Protein AF-A0A1C5RPM4-F1 (afdb_monomer_lite)

Structure (mmCIF, N/CA/C/O backbone):
data_AF-A0A1C5RPM4-F1
#
_entry.id   AF-A0A1C5RPM4-F1
#
loop_
_atom_site.group_PDB
_atom_site.id
_atom_site.type_symbol
_atom_site.label_atom_id
_atom_site.label_alt_id
_atom_site.label_comp_id
_atom_site.label_asym_id
_atom_site.label_entity_id
_atom_site.label_seq_id
_atom_site.pdbx_PDB_ins_code
_atom_site.Cartn_x
_atom_site.Cartn_y
_atom_site.Cartn_z
_atom_site.occupancy
_atom_site.B_iso_or_equiv
_atom_site.auth_seq_id
_atom_site.auth_comp_id
_atom_site.auth_asym_id
_atom_site.auth_atom_id
_atom_site.pdbx_PDB_model_num
ATOM 1 N N . MET A 1 1 ? 15.655 16.752 -12.335 1.00 48.28 1 MET A N 1
ATOM 2 C CA . MET A 1 1 ? 15.895 15.477 -11.639 1.00 48.28 1 MET A CA 1
ATOM 3 C C . MET A 1 1 ? 15.162 14.409 -12.408 1.00 48.28 1 MET A C 1
ATOM 5 O O . MET A 1 1 ? 14.004 14.620 -12.746 1.00 48.28 1 MET A O 1
ATOM 9 N N . GLU A 1 2 ? 15.854 13.337 -12.755 1.00 61.06 2 GLU A N 1
ATOM 10 C CA . GLU A 1 2 ? 15.216 12.152 -13.315 1.00 61.06 2 GLU A CA 1
ATOM 11 C C . GLU A 1 2 ? 14.378 11.491 -12.213 1.00 61.06 2 GLU A C 1
ATOM 13 O O . GLU A 1 2 ? 14.802 11.461 -11.056 1.00 61.06 2 GLU A O 1
ATOM 18 N N . LYS A 1 3 ? 13.152 11.061 -12.526 1.00 70.19 3 LYS A N 1
ATOM 19 C CA . LYS A 1 3 ? 12.298 10.403 -11.529 1.00 70.19 3 LYS A CA 1
ATOM 20 C C . LYS A 1 3 ? 12.929 9.066 -11.146 1.00 70.19 3 LYS A C 1
ATOM 22 O O . LYS A 1 3 ? 13.326 8.317 -12.031 1.00 70.19 3 LYS A O 1
ATOM 27 N N . LYS A 1 4 ? 12.976 8.757 -9.846 1.00 83.69 4 LYS A N 1
ATOM 28 C CA . LYS A 1 4 ? 13.505 7.482 -9.322 1.00 83.69 4 LYS A CA 1
ATOM 29 C C . LYS A 1 4 ? 12.659 6.279 -9.760 1.00 83.69 4 LYS A C 1
ATOM 31 O O . LYS A 1 4 ? 13.187 5.181 -9.902 1.00 83.69 4 LYS A O 1
ATOM 36 N N . TYR A 1 5 ? 11.363 6.494 -10.004 1.00 90.81 5 TYR A N 1
ATOM 37 C CA . TYR A 1 5 ? 10.420 5.442 -10.375 1.00 90.81 5 TYR A CA 1
ATOM 38 C C . TYR A 1 5 ? 9.599 5.780 -11.621 1.00 90.81 5 TYR A C 1
ATOM 40 O O . TYR A 1 5 ? 9.310 6.944 -11.914 1.00 90.81 5 TYR A O 1
ATOM 48 N N . ALA A 1 6 ? 9.173 4.731 -12.318 1.00 91.81 6 ALA A N 1
ATOM 49 C CA . ALA A 1 6 ? 8.283 4.769 -13.469 1.00 91.81 6 ALA A CA 1
ATOM 50 C C . ALA A 1 6 ? 7.189 3.700 -13.335 1.00 91.81 6 ALA A C 1
ATOM 52 O O . ALA A 1 6 ? 7.388 2.672 -12.691 1.00 91.81 6 ALA A O 1
ATOM 53 N N . ILE A 1 7 ? 6.029 3.928 -13.955 1.00 94.31 7 ILE A N 1
ATOM 54 C CA . ILE A 1 7 ? 4.980 2.907 -14.046 1.00 94.31 7 ILE A CA 1
ATOM 55 C C . ILE A 1 7 ? 5.124 2.205 -15.393 1.00 94.31 7 ILE A C 1
ATOM 57 O O . ILE A 1 7 ? 4.993 2.839 -16.436 1.00 94.31 7 ILE A O 1
ATOM 61 N N . ILE A 1 8 ? 5.366 0.900 -15.378 1.00 95.19 8 ILE A N 1
ATOM 62 C CA . ILE A 1 8 ? 5.487 0.072 -16.576 1.00 95.19 8 ILE A CA 1
ATOM 63 C C . ILE A 1 8 ? 4.174 -0.664 -16.818 1.00 95.19 8 ILE A C 1
ATOM 65 O O . ILE A 1 8 ? 3.688 -1.383 -15.949 1.00 95.19 8 ILE A O 1
ATOM 69 N N . LEU A 1 9 ? 3.602 -0.507 -18.011 1.00 95.31 9 LEU A N 1
ATOM 70 C CA . LEU A 1 9 ? 2.492 -1.320 -18.495 1.00 95.31 9 LEU A CA 1
ATOM 71 C C . LEU A 1 9 ? 3.043 -2.467 -19.338 1.00 95.31 9 LEU A C 1
ATOM 73 O O . LEU A 1 9 ? 3.527 -2.250 -20.449 1.00 95.31 9 LEU A O 1
ATOM 77 N N . PHE A 1 10 ? 2.900 -3.689 -18.836 1.00 94.62 10 PHE A N 1
ATOM 78 C CA . PHE A 1 10 ? 3.323 -4.903 -19.520 1.00 94.62 10 PHE A CA 1
ATOM 79 C C . PHE A 1 10 ? 2.196 -5.935 -19.503 1.00 94.62 10 PHE A C 1
ATOM 81 O O . PHE A 1 10 ? 1.649 -6.263 -18.450 1.00 94.62 10 PHE A O 1
ATOM 88 N N . LYS A 1 11 ? 1.812 -6.429 -20.688 1.00 93.38 11 LYS A N 1
ATOM 89 C CA . LYS A 1 11 ? 0.723 -7.414 -20.873 1.00 93.38 11 LYS A CA 1
ATOM 90 C C . LYS A 1 11 ? -0.586 -7.042 -20.151 1.00 93.38 11 LYS A C 1
ATOM 92 O O . LYS A 1 11 ? -1.273 -7.900 -19.606 1.00 93.38 11 LYS A O 1
ATOM 97 N N . GLY A 1 12 ? -0.927 -5.751 -20.149 1.00 91.88 12 GLY A N 1
ATOM 98 C CA . GLY A 1 12 ? -2.155 -5.235 -19.535 1.00 91.88 12 GLY A CA 1
ATOM 99 C C . GLY A 1 12 ? -2.100 -5.057 -18.015 1.00 91.88 12 GLY A C 1
ATOM 100 O O . GLY A 1 12 ? -3.118 -4.705 -17.426 1.00 91.88 12 GLY A O 1
ATOM 101 N N . LYS A 1 13 ? -0.939 -5.266 -17.380 1.00 93.12 13 LYS A N 1
ATOM 102 C CA . LYS A 1 13 ? -0.728 -5.031 -15.950 1.00 93.12 13 LYS A CA 1
ATOM 103 C C . LYS A 1 13 ? 0.293 -3.921 -15.718 1.00 93.12 13 LYS A C 1
ATOM 105 O O . LYS A 1 13 ? 1.282 -3.820 -16.439 1.00 93.12 13 LYS A O 1
ATOM 110 N N . GLU A 1 14 ? 0.025 -3.099 -14.710 1.00 95.44 14 GLU A N 1
ATOM 111 C CA . GLU A 1 14 ? 0.911 -2.023 -14.275 1.00 95.44 14 GLU A CA 1
ATOM 112 C C . GLU A 1 14 ? 1.860 -2.500 -13.173 1.00 95.44 14 GLU A C 1
ATOM 114 O O . GLU A 1 14 ? 1.464 -3.257 -12.282 1.00 95.44 14 GLU A O 1
ATOM 119 N N . TYR A 1 15 ? 3.100 -2.026 -13.241 1.00 95.00 15 TYR A N 1
ATOM 120 C CA . TYR A 1 15 ? 4.170 -2.297 -12.290 1.00 95.00 15 TYR A CA 1
ATOM 121 C C . TYR A 1 15 ? 4.831 -0.980 -11.906 1.00 95.00 15 TYR A C 1
ATOM 123 O O . TYR A 1 15 ? 5.111 -0.160 -12.780 1.00 95.00 15 TYR A O 1
ATOM 131 N N . LEU A 1 16 ? 5.075 -0.766 -10.615 1.00 94.88 16 LEU A N 1
ATOM 132 C CA . LEU A 1 16 ? 5.947 0.317 -10.178 1.00 94.88 16 LEU A CA 1
ATOM 133 C C . LEU A 1 16 ? 7.387 -0.179 -10.286 1.00 94.88 16 LEU A C 1
ATOM 135 O O . LEU A 1 16 ? 7.738 -1.192 -9.682 1.00 94.88 16 LEU A O 1
ATOM 139 N N . CYS A 1 17 ? 8.205 0.515 -11.064 1.00 94.50 17 CYS A N 1
ATOM 140 C CA . CYS A 1 17 ? 9.566 0.097 -11.348 1.00 94.50 17 CYS A CA 1
ATOM 141 C C . CYS A 1 17 ? 10.570 1.179 -10.982 1.00 94.50 17 CYS A C 1
ATOM 143 O O . CYS A 1 17 ? 10.335 2.360 -11.242 1.00 94.50 17 CYS A O 1
ATOM 145 N N . GLY A 1 18 ? 11.704 0.763 -10.422 1.00 91.69 18 GLY A N 1
ATOM 146 C CA . GLY A 1 18 ? 12.928 1.555 -10.485 1.00 91.69 18 GLY A CA 1
ATOM 147 C C . GLY A 1 18 ? 13.526 1.464 -11.887 1.00 91.69 18 GLY A C 1
ATOM 148 O O . GLY A 1 18 ? 13.096 0.643 -12.705 1.00 91.69 18 GLY A O 1
ATOM 149 N N . HIS A 1 19 ? 14.504 2.311 -12.1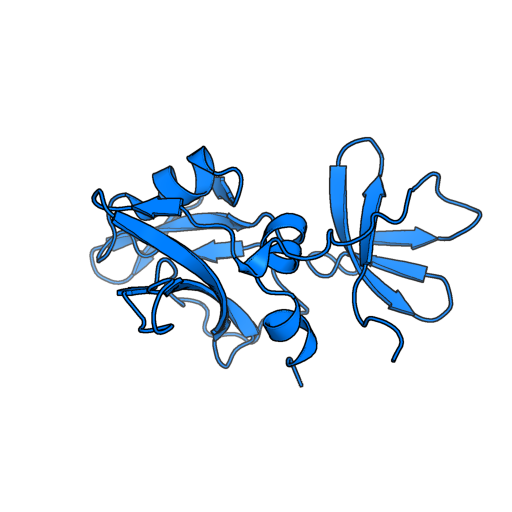82 1.00 88.31 19 HIS A N 1
ATOM 150 C CA . HIS A 1 19 ? 15.266 2.219 -13.422 1.00 88.31 19 HIS A CA 1
ATOM 151 C C . HIS A 1 19 ? 16.746 2.475 -13.157 1.00 88.31 19 HIS A C 1
ATOM 153 O O . HIS A 1 19 ? 17.095 3.309 -12.323 1.00 88.31 19 HIS A O 1
ATOM 159 N N . GLU A 1 20 ? 17.593 1.707 -13.830 1.00 84.88 20 GLU A N 1
ATOM 160 C CA . GLU A 1 20 ? 19.047 1.835 -13.791 1.00 84.88 20 GLU A CA 1
ATOM 161 C C . GLU A 1 20 ? 19.608 1.326 -15.125 1.00 84.88 20 GLU A C 1
ATOM 163 O O . GLU A 1 20 ? 19.198 0.270 -15.606 1.00 84.88 20 GLU A O 1
ATOM 168 N N . ASP A 1 21 ? 20.496 2.099 -15.758 1.00 82.69 21 ASP A N 1
ATOM 169 C CA . ASP A 1 21 ? 21.204 1.735 -16.997 1.00 82.69 21 ASP A CA 1
ATOM 170 C C . ASP A 1 21 ? 20.315 1.184 -18.141 1.00 82.69 21 ASP A C 1
ATOM 172 O O . ASP A 1 21 ? 20.693 0.260 -18.860 1.00 82.69 21 ASP A O 1
ATOM 176 N N . GLY A 1 22 ? 19.116 1.753 -18.330 1.00 78.94 22 GLY A N 1
ATOM 177 C CA . GLY A 1 22 ? 18.169 1.335 -19.381 1.00 78.94 22 GLY A CA 1
ATOM 178 C C . GLY A 1 22 ? 17.388 0.048 -19.071 1.00 78.94 22 GLY A C 1
ATOM 179 O O . GLY A 1 22 ? 16.685 -0.480 -19.935 1.00 78.94 22 GLY A O 1
ATOM 180 N N . CYS A 1 23 ? 17.491 -0.460 -17.841 1.00 87.25 23 CYS A N 1
ATOM 181 C CA . CYS A 1 23 ? 16.723 -1.587 -17.327 1.00 87.25 23 CYS A CA 1
ATOM 182 C C . CYS A 1 23 ? 15.721 -1.110 -16.268 1.00 87.25 23 CYS A C 1
ATOM 184 O O . CYS A 1 23 ? 16.076 -0.391 -15.332 1.00 87.25 23 CYS A O 1
ATOM 186 N N . HIS A 1 24 ? 14.466 -1.541 -16.386 1.00 93.12 24 HIS A N 1
ATOM 187 C CA . HIS A 1 24 ? 13.442 -1.303 -15.372 1.00 93.12 24 HIS A CA 1
ATOM 188 C C . HIS A 1 24 ? 13.256 -2.545 -14.508 1.00 93.12 24 HIS A C 1
ATOM 190 O O . HIS A 1 24 ? 13.053 -3.629 -15.043 1.00 93.12 24 HIS A O 1
ATOM 196 N N . TYR A 1 25 ? 13.247 -2.405 -13.184 1.00 93.31 25 TYR A N 1
ATOM 197 C CA . TYR A 1 25 ? 13.002 -3.520 -12.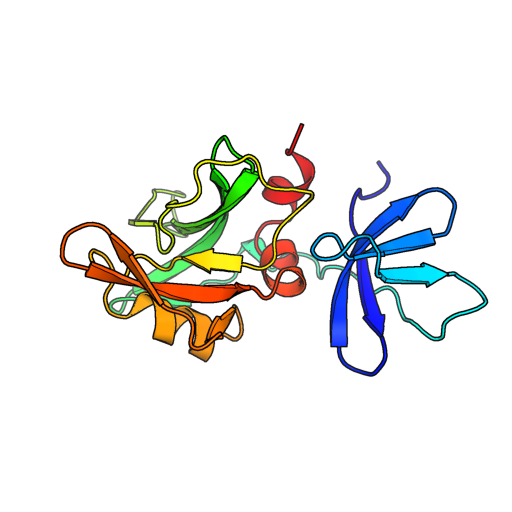260 1.00 93.31 25 TYR A CA 1
ATOM 198 C C . TYR A 1 25 ? 11.780 -3.251 -11.384 1.00 93.31 25 TYR A C 1
ATOM 200 O O . TYR A 1 25 ? 11.605 -2.148 -10.872 1.00 93.31 25 TYR A O 1
ATOM 208 N N . ASP A 1 26 ? 10.914 -4.250 -11.215 1.00 94.25 26 ASP A N 1
ATOM 209 C CA . ASP A 1 26 ? 9.746 -4.171 -10.327 1.00 94.25 26 ASP A CA 1
ATOM 210 C C . ASP A 1 26 ? 10.202 -4.014 -8.869 1.00 94.25 26 ASP A C 1
ATOM 212 O O . ASP A 1 26 ? 10.900 -4.876 -8.332 1.00 94.25 26 ASP A O 1
ATOM 216 N N . VAL A 1 27 ? 9.793 -2.926 -8.210 1.00 93.25 27 VAL A N 1
ATOM 217 C CA . VAL A 1 27 ? 10.252 -2.602 -6.846 1.00 93.25 27 VAL A CA 1
ATOM 218 C C . VAL A 1 27 ? 9.794 -3.616 -5.794 1.00 93.25 27 VAL A C 1
ATOM 220 O O . VAL A 1 27 ? 10.447 -3.750 -4.759 1.00 93.25 27 VAL A O 1
ATOM 223 N N . SER A 1 28 ? 8.701 -4.337 -6.071 1.00 93.38 28 SER A N 1
ATOM 224 C CA . SER A 1 28 ? 8.155 -5.387 -5.201 1.00 93.38 28 SER A CA 1
ATOM 225 C C . SER A 1 28 ? 8.777 -6.758 -5.451 1.00 93.38 28 SER A C 1
ATOM 227 O O . SER A 1 28 ? 8.704 -7.654 -4.611 1.00 93.38 28 SER A O 1
ATOM 229 N N . CYS A 1 29 ? 9.405 -6.939 -6.613 1.00 91.50 29 CYS A N 1
ATOM 230 C CA . CYS A 1 29 ? 10.016 -8.190 -7.026 1.00 91.50 29 CYS A CA 1
ATOM 231 C C . CYS A 1 29 ? 11.217 -7.897 -7.942 1.00 91.50 29 CYS A C 1
ATOM 233 O O . CYS A 1 29 ? 11.104 -8.089 -9.151 1.00 91.50 29 CYS A O 1
ATOM 235 N N . PRO A 1 30 ? 12.380 -7.471 -7.403 1.00 83.81 30 PRO A N 1
ATOM 236 C CA . PRO A 1 30 ? 13.486 -6.953 -8.225 1.00 83.81 30 PRO A CA 1
ATOM 237 C C . PRO A 1 30 ? 14.091 -7.949 -9.225 1.00 83.81 30 PRO A C 1
ATOM 239 O O . PRO A 1 30 ? 14.762 -7.552 -10.168 1.00 83.81 30 PRO A O 1
ATOM 242 N N . VAL A 1 31 ? 13.828 -9.250 -9.060 1.00 88.62 31 VAL A N 1
ATOM 243 C CA . VAL A 1 31 ? 14.181 -10.284 -10.052 1.00 88.62 31 VAL A CA 1
ATOM 244 C C . VAL A 1 31 ? 13.362 -10.186 -11.346 1.00 88.62 31 VAL A C 1
ATOM 246 O O . VAL A 1 31 ? 13.678 -10.859 -12.324 1.00 88.62 31 VAL A O 1
ATOM 249 N N . ARG A 1 32 ? 12.286 -9.393 -11.355 1.00 92.25 32 ARG A N 1
ATOM 250 C CA . ARG A 1 32 ? 11.483 -9.085 -12.534 1.00 92.25 32 ARG A CA 1
ATOM 251 C C . ARG A 1 32 ? 11.985 -7.787 -13.149 1.00 92.25 32 ARG A C 1
ATOM 253 O O . ARG A 1 32 ? 11.803 -6.715 -12.573 1.00 92.25 32 ARG A O 1
ATOM 260 N N . THR A 1 33 ? 12.533 -7.909 -14.347 1.00 94.00 33 THR A N 1
ATOM 261 C CA . THR A 1 33 ? 13.074 -6.797 -15.123 1.00 94.00 33 THR A CA 1
ATOM 262 C C . THR A 1 33 ? 12.337 -6.628 -16.449 1.00 94.00 33 THR A C 1
ATOM 264 O O . THR A 1 33 ? 11.698 -7.565 -16.930 1.00 94.00 33 THR A O 1
ATOM 267 N N . PHE A 1 34 ? 12.433 -5.432 -17.022 1.00 93.69 34 PHE A N 1
ATOM 268 C CA . PHE A 1 34 ? 11.950 -5.073 -18.349 1.00 93.69 34 PHE A CA 1
ATOM 269 C C . PHE A 1 34 ? 13.054 -4.298 -19.069 1.00 93.69 34 PHE A C 1
ATOM 271 O O . PHE A 1 34 ? 13.535 -3.285 -18.550 1.00 93.69 34 PHE A O 1
ATOM 278 N N . THR A 1 35 ? 13.447 -4.767 -20.249 1.00 92.00 35 THR A N 1
ATOM 279 C CA . THR A 1 35 ? 14.601 -4.231 -20.981 1.00 92.00 35 THR A CA 1
ATOM 280 C C . THR A 1 35 ? 14.162 -3.550 -22.272 1.00 92.00 35 THR A C 1
ATOM 282 O O . THR A 1 35 ? 13.468 -4.142 -23.104 1.00 92.00 35 THR A O 1
ATOM 285 N N . GLU A 1 36 ? 14.555 -2.285 -22.448 1.00 88.75 36 GLU A N 1
ATOM 286 C CA . GLU A 1 36 ? 14.247 -1.525 -23.661 1.00 88.75 36 GLU A CA 1
ATOM 287 C C . GLU A 1 36 ? 14.808 -2.222 -24.911 1.00 88.75 36 GLU A C 1
ATOM 289 O O . GLU A 1 36 ? 15.975 -2.604 -24.967 1.00 88.75 36 GLU A O 1
ATOM 294 N N . GLY A 1 37 ? 13.968 -2.393 -25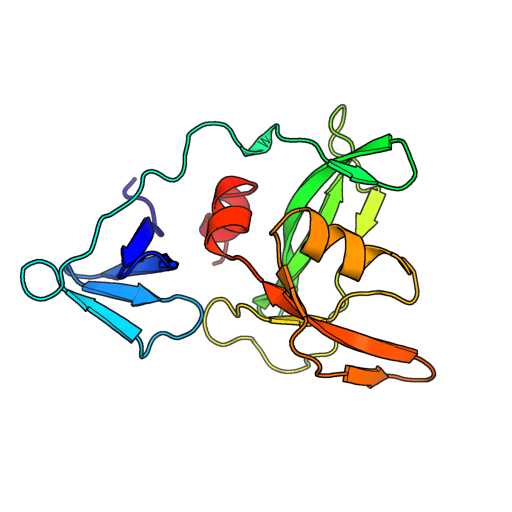.934 1.00 87.50 37 GLY A N 1
ATOM 295 C CA . GLY A 1 37 ? 14.341 -3.071 -27.181 1.00 87.50 37 GLY A CA 1
ATOM 296 C C . GLY A 1 37 ? 14.235 -4.601 -27.145 1.00 87.50 37 GLY A C 1
ATOM 297 O O . GLY A 1 37 ? 14.238 -5.212 -28.214 1.00 87.50 37 GLY A O 1
ATOM 298 N N . GLU A 1 38 ? 14.075 -5.209 -25.966 1.00 90.12 38 GLU A N 1
ATOM 299 C CA . GLU A 1 38 ? 13.823 -6.649 -25.812 1.00 90.12 38 GLU A CA 1
ATOM 300 C C . GLU A 1 38 ? 12.359 -6.935 -25.451 1.00 90.12 38 GLU A C 1
ATOM 302 O O . GLU A 1 38 ? 11.717 -7.786 -26.073 1.00 90.12 38 GLU A O 1
ATOM 307 N N . ASP A 1 39 ? 11.810 -6.191 -24.489 1.00 92.25 39 ASP A N 1
ATOM 308 C CA . ASP A 1 39 ? 10.443 -6.357 -24.001 1.00 92.25 39 ASP A CA 1
ATOM 309 C C . ASP A 1 39 ? 9.471 -5.335 -24.618 1.00 92.25 39 ASP A C 1
ATOM 311 O O . ASP A 1 39 ? 9.758 -4.143 -24.720 1.00 92.25 39 ASP A O 1
ATOM 315 N N . ASP A 1 40 ? 8.260 -5.787 -24.966 1.00 93.38 40 ASP A N 1
ATOM 316 C CA . ASP A 1 40 ? 7.159 -4.912 -25.402 1.00 93.38 40 ASP A CA 1
ATOM 317 C C . ASP A 1 40 ? 6.383 -4.379 -24.188 1.00 93.38 40 ASP A C 1
ATOM 319 O O . ASP A 1 40 ? 5.362 -4.935 -23.761 1.00 93.38 40 ASP A O 1
ATOM 323 N N . PHE A 1 41 ? 6.905 -3.309 -23.592 1.00 94.44 41 PHE A N 1
ATOM 324 C CA . PHE A 1 41 ? 6.253 -2.565 -22.519 1.00 94.44 41 PHE A CA 1
ATOM 325 C C . PHE A 1 41 ? 6.065 -1.094 -22.883 1.00 94.44 41 PHE A C 1
ATOM 327 O O . PHE A 1 41 ? 6.647 -0.565 -23.829 1.00 94.44 41 PHE A O 1
ATOM 334 N N . LYS A 1 42 ? 5.232 -0.407 -22.100 1.00 93.94 42 LYS A N 1
ATOM 335 C CA . LYS A 1 42 ? 5.056 1.044 -22.202 1.00 93.94 42 LYS A CA 1
ATOM 336 C C . LYS A 1 42 ? 5.337 1.694 -20.863 1.00 93.94 42 LYS A C 1
ATOM 338 O O . LYS A 1 42 ? 4.770 1.281 -19.854 1.00 93.94 42 LYS A O 1
ATOM 343 N N . ILE A 1 43 ? 6.143 2.747 -20.873 1.00 91.88 43 ILE A N 1
ATOM 344 C CA . ILE A 1 43 ? 6.273 3.642 -19.727 1.00 91.88 43 ILE A CA 1
ATOM 345 C C . ILE A 1 43 ? 5.019 4.513 -19.686 1.00 91.88 43 ILE A C 1
ATOM 347 O O . ILE A 1 43 ? 4.714 5.240 -20.632 1.00 91.88 43 ILE A O 1
ATOM 351 N N . GLN A 1 44 ? 4.261 4.409 -18.602 1.00 88.44 44 GLN A N 1
ATOM 352 C CA . GLN A 1 44 ? 3.135 5.282 -18.334 1.00 88.44 44 GLN A CA 1
ATOM 353 C C . GLN A 1 44 ? 3.585 6.509 -17.555 1.00 88.44 44 GLN A C 1
ATOM 355 O O . GLN A 1 44 ? 4.328 6.420 -16.574 1.00 88.44 44 GLN A O 1
ATOM 360 N N . GLU A 1 45 ? 3.048 7.666 -17.935 1.00 76.94 45 GLU A N 1
ATOM 361 C CA . GLU A 1 45 ? 3.131 8.827 -17.067 1.00 76.94 45 GLU A CA 1
ATOM 362 C C . GLU A 1 45 ? 2.382 8.541 -15.762 1.00 76.94 45 GLU A C 1
ATOM 364 O O . GLU A 1 45 ? 1.261 8.029 -15.763 1.00 76.94 45 GLU A O 1
ATOM 369 N N . SER A 1 46 ? 2.971 8.939 -14.633 1.00 67.56 46 SER A N 1
ATOM 370 C CA . SER A 1 46 ? 2.374 8.781 -13.300 1.00 67.56 46 SER A CA 1
ATOM 371 C C . SER A 1 46 ? 1.025 9.506 -13.135 1.00 67.56 46 SER A C 1
ATOM 373 O O . SER A 1 46 ? 0.372 9.355 -12.111 1.00 67.56 46 SER A O 1
ATOM 375 N N . GLY A 1 47 ? 0.586 10.274 -14.138 1.00 62.53 47 GLY A N 1
ATOM 376 C CA . GLY A 1 47 ? -0.547 11.183 -14.055 1.00 62.53 47 GLY A CA 1
ATOM 377 C C . GLY A 1 47 ? -0.202 12.350 -13.135 1.00 62.53 47 GLY A C 1
ATOM 378 O O . GLY A 1 47 ? 0.138 12.171 -11.969 1.00 62.53 47 GLY A O 1
ATOM 379 N N . LYS A 1 48 ? -0.259 13.580 -13.644 1.00 55.72 48 LYS A N 1
ATOM 380 C CA . LYS A 1 48 ? -0.175 14.750 -12.764 1.00 55.72 48 LYS A CA 1
ATOM 381 C C . LYS A 1 48 ? -1.449 14.796 -11.900 1.00 55.72 48 LYS A C 1
ATOM 383 O O . LYS A 1 48 ? -2.538 14.562 -12.420 1.00 55.72 48 LYS A O 1
ATOM 388 N N . ASN A 1 49 ? -1.306 15.120 -10.613 1.00 57.16 49 ASN A N 1
ATOM 389 C CA . ASN A 1 49 ? -2.385 15.558 -9.710 1.00 57.16 49 ASN A CA 1
ATOM 390 C C . ASN A 1 49 ? -3.392 14.504 -9.201 1.00 57.16 49 ASN A C 1
ATOM 392 O O . ASN A 1 49 ? -4.534 14.853 -8.912 1.00 57.16 49 ASN A O 1
ATOM 396 N N . ARG A 1 50 ? -3.012 13.228 -9.022 1.00 76.00 50 ARG A N 1
ATOM 397 C CA . ARG A 1 50 ? -3.871 12.302 -8.245 1.00 76.00 50 ARG A CA 1
ATOM 398 C C . ARG A 1 50 ? -3.747 12.475 -6.726 1.00 76.00 50 ARG A C 1
ATOM 400 O O . ARG A 1 50 ? -4.588 11.946 -6.010 1.00 76.00 50 ARG A O 1
ATOM 407 N N . SER A 1 51 ? -2.788 13.263 -6.242 1.00 74.94 51 SER A N 1
ATOM 408 C CA . SER A 1 51 ? -2.599 13.572 -4.816 1.00 74.94 51 SER A CA 1
ATOM 409 C C . SER A 1 51 ? -3.767 14.324 -4.166 1.00 74.94 51 SER A C 1
ATOM 411 O O . SER A 1 51 ? -3.909 14.300 -2.947 1.00 74.94 51 SER A O 1
ATOM 413 N N . GLU A 1 52 ? -4.627 14.970 -4.956 1.00 84.12 52 GLU A N 1
ATOM 414 C CA . GLU A 1 52 ? -5.842 15.644 -4.473 1.00 84.12 52 GLU A CA 1
ATOM 415 C C . GLU A 1 52 ? -7.071 14.722 -4.456 1.00 84.12 52 GLU A C 1
ATOM 417 O O . GLU A 1 52 ? -8.134 15.116 -3.977 1.00 84.12 52 GLU A O 1
ATOM 422 N N . ARG A 1 53 ? -6.956 13.489 -4.973 1.00 92.12 53 ARG A N 1
ATOM 423 C CA . ARG A 1 53 ? -8.071 12.539 -5.009 1.00 92.12 53 ARG A CA 1
ATOM 424 C C . ARG A 1 53 ? -8.507 12.197 -3.587 1.00 92.12 53 ARG A C 1
ATOM 426 O O . ARG A 1 53 ? -7.711 11.713 -2.783 1.00 92.12 53 ARG A O 1
ATOM 433 N N . THR A 1 54 ? -9.794 12.381 -3.314 1.00 96.12 54 THR A N 1
ATOM 434 C CA . THR A 1 54 ? -10.409 11.957 -2.058 1.00 96.12 54 THR A CA 1
ATOM 435 C C . THR A 1 54 ? -11.173 10.650 -2.217 1.00 96.12 54 THR A C 1
ATOM 437 O O . THR A 1 54 ? -11.546 10.230 -3.318 1.00 96.12 54 THR A O 1
ATOM 440 N N . PHE A 1 55 ? -11.389 9.994 -1.086 1.00 97.19 55 PHE A N 1
ATOM 441 C CA . PHE A 1 55 ? -12.137 8.765 -0.960 1.00 97.19 55 PHE A CA 1
ATOM 442 C C . PHE A 1 55 ? -13.089 8.860 0.223 1.00 97.19 55 PHE A C 1
ATOM 444 O O . PHE A 1 55 ? -12.730 9.340 1.302 1.00 97.19 55 PHE A O 1
ATOM 451 N N . ARG A 1 56 ? -14.288 8.304 0.045 1.00 97.75 56 ARG A N 1
ATOM 452 C CA . ARG A 1 56 ? -15.280 8.246 1.111 1.00 97.75 56 ARG A CA 1
ATOM 453 C C . ARG A 1 56 ? -14.987 7.118 2.102 1.00 97.75 56 ARG A C 1
ATOM 455 O O . ARG A 1 56 ? -14.947 5.940 1.723 1.00 97.75 56 ARG A O 1
ATOM 462 N N . TYR A 1 57 ? -14.870 7.473 3.378 1.00 97.69 57 TYR A N 1
ATOM 463 C CA . TYR A 1 57 ? -14.662 6.562 4.507 1.00 97.69 57 TYR A CA 1
ATOM 464 C C . TYR A 1 57 ? -15.435 7.070 5.736 1.00 97.69 57 TYR A C 1
ATOM 466 O O . TYR A 1 57 ? -15.464 8.275 5.979 1.00 97.69 57 TYR A O 1
ATOM 474 N N . HIS A 1 58 ? -16.158 6.202 6.456 1.00 95.88 58 HIS A N 1
ATOM 475 C CA . HIS A 1 58 ? -17.086 6.608 7.534 1.00 95.88 58 HIS A CA 1
ATOM 476 C C . HIS A 1 58 ? -17.993 7.814 7.180 1.00 95.88 58 HIS A C 1
ATOM 478 O O . HIS A 1 58 ? -18.273 8.691 7.998 1.00 95.88 58 HIS A O 1
ATOM 484 N N . GLY A 1 59 ? -18.437 7.895 5.921 1.00 94.62 59 GLY A N 1
ATOM 485 C CA . GLY A 1 59 ? -19.322 8.955 5.436 1.00 94.62 59 GLY A CA 1
ATOM 486 C C . GLY A 1 59 ? -18.665 10.305 5.115 1.00 94.62 59 GLY A C 1
ATOM 487 O O . GLY A 1 59 ? -19.383 11.158 4.595 1.00 94.62 59 GLY A O 1
ATOM 488 N N . LYS A 1 60 ? -17.356 10.484 5.348 1.00 96.50 60 LYS A N 1
ATOM 489 C CA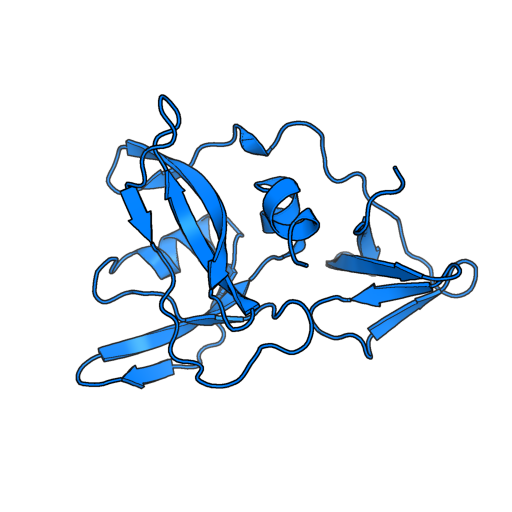 . LYS A 1 60 ? -16.577 11.705 5.057 1.00 96.50 60 LYS A CA 1
ATOM 490 C C . LYS A 1 60 ? -15.543 11.467 3.950 1.00 96.50 60 LYS A C 1
ATOM 492 O O . LYS A 1 60 ? -15.232 10.319 3.648 1.00 96.50 60 LYS A O 1
ATOM 497 N N . GLU A 1 61 ? -15.030 12.543 3.359 1.00 97.50 61 GLU A N 1
ATOM 498 C CA . GLU A 1 61 ? -13.991 12.510 2.321 1.00 97.50 61 GLU A CA 1
ATOM 499 C C . GLU A 1 61 ? -12.595 12.653 2.936 1.00 97.50 61 GLU A C 1
ATOM 501 O O . GLU A 1 61 ? -12.359 13.556 3.737 1.00 97.50 61 GLU A O 1
ATOM 506 N N . PHE A 1 62 ? -11.672 11.778 2.537 1.00 97.69 62 PHE A N 1
ATOM 507 C CA . PHE A 1 62 ? -10.279 11.781 2.988 1.00 97.69 62 PHE A CA 1
ATOM 508 C C . PHE A 1 62 ? -9.321 11.576 1.824 1.00 97.69 62 PHE A C 1
ATOM 510 O O . PHE A 1 62 ? -9.659 10.894 0.858 1.00 97.69 62 PHE A O 1
ATOM 517 N N . ARG A 1 63 ? -8.102 12.102 1.929 1.00 96.62 63 ARG A N 1
ATOM 518 C CA . ARG A 1 63 ? -7.005 11.714 1.036 1.00 96.62 63 ARG A CA 1
ATOM 519 C C . ARG A 1 63 ? -6.334 10.462 1.580 1.00 96.62 63 ARG A C 1
ATOM 521 O O . ARG A 1 63 ? -6.114 10.357 2.784 1.00 96.62 63 ARG A O 1
ATOM 528 N N . LEU A 1 64 ? -6.013 9.527 0.691 1.00 97.31 64 LEU A N 1
ATOM 529 C CA . LEU A 1 64 ? -5.150 8.402 1.031 1.00 97.31 64 LEU A CA 1
ATOM 530 C C . LEU A 1 64 ? -3.699 8.834 0.839 1.00 97.31 64 LEU A C 1
ATOM 532 O O . LEU A 1 64 ? -3.320 9.230 -0.263 1.00 97.31 64 LEU A O 1
ATOM 536 N N . VAL A 1 65 ? -2.902 8.712 1.893 1.00 95.50 65 VAL A N 1
ATOM 537 C CA . VAL A 1 65 ? -1.469 8.992 1.862 1.00 95.50 65 VAL A CA 1
ATOM 538 C C . VAL A 1 65 ? -0.706 7.705 2.121 1.00 95.50 65 VAL A C 1
ATOM 540 O O . VAL A 1 65 ? -1.007 6.961 3.056 1.00 95.50 65 VAL A O 1
ATOM 543 N N . THR A 1 66 ? 0.274 7.437 1.261 1.00 95.56 66 THR A N 1
ATOM 544 C CA . THR A 1 66 ? 1.219 6.334 1.458 1.00 95.56 66 THR A CA 1
ATOM 545 C C . THR A 1 66 ? 2.443 6.851 2.200 1.00 95.56 66 THR A C 1
ATOM 547 O O . THR A 1 66 ? 2.939 7.931 1.895 1.00 95.56 66 THR A O 1
ATOM 550 N N . GLY A 1 67 ? 2.942 6.079 3.152 1.00 95.56 67 GLY A N 1
ATOM 551 C CA . GLY A 1 67 ? 4.218 6.287 3.829 1.00 95.56 67 GLY A CA 1
ATOM 552 C C . GLY A 1 67 ? 4.889 4.946 4.106 1.00 95.56 67 GLY A C 1
ATOM 553 O O . GLY A 1 67 ? 4.467 3.918 3.575 1.00 95.56 67 GLY A O 1
ATOM 554 N N . PHE A 1 68 ? 5.911 4.942 4.960 1.00 95.38 68 PHE A N 1
ATOM 555 C CA . PHE A 1 68 ? 6.643 3.728 5.316 1.00 95.38 68 PHE A CA 1
ATOM 556 C C . PHE A 1 68 ? 6.989 3.707 6.803 1.00 95.38 68 PHE A C 1
ATOM 558 O O . PHE A 1 68 ? 7.378 4.722 7.380 1.00 95.38 68 PHE A O 1
ATOM 565 N N . TYR A 1 69 ? 6.847 2.540 7.428 1.00 95.88 69 TYR A N 1
ATOM 566 C CA . TYR A 1 69 ? 7.347 2.299 8.775 1.00 95.88 69 TYR A CA 1
ATOM 567 C C . TYR A 1 69 ? 8.886 2.347 8.772 1.00 95.88 69 TYR A C 1
ATOM 569 O O . TYR A 1 69 ? 9.497 2.157 7.719 1.00 95.88 69 TYR A O 1
ATOM 577 N N . PRO A 1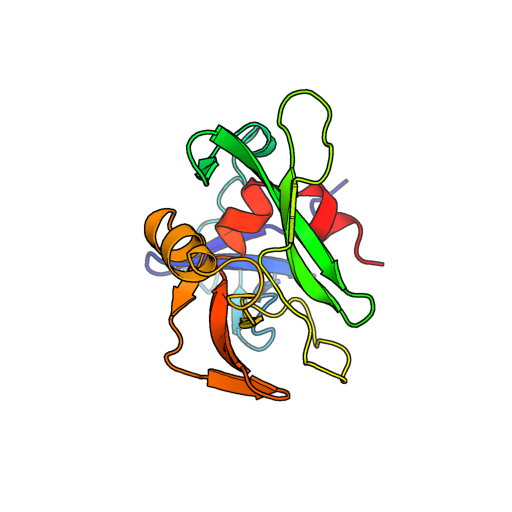 70 ? 9.548 2.521 9.934 1.00 94.00 70 PRO A N 1
ATOM 578 C CA . PRO A 1 70 ? 11.012 2.586 10.000 1.00 94.00 70 PRO A CA 1
ATOM 579 C C . PRO A 1 70 ? 11.743 1.367 9.419 1.00 94.00 70 PRO A C 1
ATOM 581 O O . PRO A 1 70 ? 12.887 1.480 8.998 1.00 94.00 70 PRO A O 1
ATOM 584 N N . ASN A 1 71 ? 11.094 0.201 9.384 1.00 94.25 71 ASN A N 1
ATOM 585 C CA . ASN A 1 71 ? 11.626 -1.014 8.768 1.00 94.25 71 ASN A CA 1
ATOM 586 C C . ASN A 1 71 ? 11.251 -1.154 7.277 1.00 94.25 71 ASN A C 1
ATOM 588 O O . ASN A 1 71 ? 11.364 -2.243 6.733 1.00 94.25 71 ASN A O 1
ATOM 592 N N . GLY A 1 72 ? 10.779 -0.097 6.613 1.00 94.00 72 GLY A N 1
ATOM 593 C CA . GLY A 1 72 ? 10.527 -0.064 5.168 1.00 94.00 72 GLY A CA 1
ATOM 594 C C . GLY A 1 72 ? 9.185 -0.641 4.706 1.00 94.00 72 GLY A C 1
ATOM 595 O O . GLY A 1 72 ? 8.887 -0.594 3.516 1.00 94.00 72 GLY A O 1
ATOM 596 N N . TRP A 1 73 ? 8.346 -1.158 5.608 1.00 96.31 73 TRP A N 1
ATOM 597 C CA . TRP A 1 73 ? 7.028 -1.682 5.235 1.00 96.31 73 TRP A CA 1
ATOM 598 C C . TRP A 1 73 ? 6.006 -0.552 4.983 1.00 96.31 73 TRP A C 1
ATOM 600 O O . TRP A 1 73 ? 6.030 0.446 5.707 1.00 96.31 73 TRP A O 1
ATOM 610 N N . PRO A 1 74 ? 5.094 -0.683 3.999 1.00 96.62 74 PRO A N 1
ATOM 611 C CA . PRO A 1 74 ? 4.125 0.349 3.647 1.00 96.62 74 PRO A CA 1
ATOM 612 C C . PRO A 1 74 ? 3.168 0.715 4.781 1.00 96.62 74 PRO A C 1
ATOM 614 O O . PRO A 1 74 ? 2.624 -0.149 5.472 1.00 96.62 74 PRO A O 1
ATOM 617 N N . VAL A 1 75 ? 2.907 2.014 4.893 1.00 97.62 75 VAL A N 1
ATOM 618 C CA . VAL A 1 75 ? 1.870 2.610 5.735 1.00 97.62 75 VAL A CA 1
ATOM 619 C C . VAL A 1 75 ? 0.818 3.221 4.825 1.00 97.62 75 VAL A C 1
ATOM 621 O O . VAL A 1 75 ? 1.161 4.032 3.967 1.00 97.62 75 VAL A O 1
ATOM 624 N N . LEU A 1 76 ? -0.454 2.882 5.024 1.00 98.44 76 LEU A N 1
ATOM 625 C CA . LEU A 1 76 ? -1.562 3.587 4.376 1.00 98.44 76 LEU A CA 1
ATOM 626 C C . LEU A 1 76 ? -2.344 4.364 5.424 1.00 98.44 76 LEU A C 1
ATOM 628 O O . LEU A 1 76 ? -2.855 3.773 6.373 1.00 98.44 76 LEU A O 1
ATOM 632 N N . SER A 1 77 ? -2.471 5.670 5.226 1.00 98.19 77 SER A N 1
ATOM 633 C CA . SER A 1 77 ? -3.166 6.573 6.140 1.00 98.19 77 SER A CA 1
ATOM 634 C C . SER A 1 77 ? -4.268 7.333 5.418 1.00 98.19 77 SER A C 1
ATOM 636 O O . SER A 1 77 ? -4.184 7.588 4.216 1.00 98.19 77 SER A O 1
ATOM 638 N N . LEU A 1 78 ? -5.307 7.703 6.160 1.00 98.25 78 LEU A N 1
ATOM 639 C CA . LEU A 1 78 ? -6.305 8.664 5.709 1.00 98.25 78 LEU A CA 1
ATOM 640 C C . LEU A 1 78 ? -6.053 9.996 6.393 1.00 98.25 78 LEU A C 1
ATOM 642 O O . LEU A 1 78 ? -5.954 10.053 7.618 1.00 98.25 78 LEU A O 1
ATOM 646 N N . GLU A 1 79 ? -5.996 11.057 5.603 1.00 97.19 79 GLU A N 1
ATOM 647 C CA . GLU A 1 79 ? -5.792 12.420 6.076 1.00 97.19 79 GLU A CA 1
ATOM 648 C C . GLU A 1 79 ? -6.925 13.324 5.607 1.00 97.19 79 GLU A C 1
ATOM 650 O O . GLU A 1 79 ? -7.525 13.135 4.542 1.00 97.19 79 GLU A O 1
ATOM 655 N N . SER A 1 80 ? -7.216 14.334 6.416 1.00 96.38 80 SER A N 1
ATOM 656 C CA . SER A 1 80 ? -8.142 15.393 6.045 1.00 96.38 80 SER A CA 1
ATOM 657 C C . SER A 1 80 ? -7.638 16.126 4.788 1.00 96.38 80 SER A C 1
ATOM 659 O O . SER A 1 80 ? -6.470 16.534 4.728 1.00 96.38 80 SER A O 1
ATOM 661 N N . PRO A 1 81 ? -8.488 16.314 3.761 1.00 94.25 81 PRO A N 1
ATOM 662 C CA . PRO A 1 81 ? -8.106 17.060 2.566 1.00 94.25 81 PRO A CA 1
ATOM 663 C C . PRO A 1 81 ? -7.824 18.538 2.861 1.00 94.25 81 PRO A C 1
ATOM 665 O O . PRO A 1 81 ? -6.990 19.129 2.184 1.00 94.25 81 PRO A O 1
ATOM 668 N N . ASP A 1 82 ? -8.463 19.110 3.885 1.00 92.62 82 ASP A N 1
ATOM 669 C CA . ASP A 1 82 ? -8.427 20.552 4.155 1.00 92.62 82 ASP A CA 1
ATOM 670 C C . ASP A 1 82 ? -7.136 21.004 4.850 1.00 92.62 82 ASP A C 1
ATOM 672 O O . ASP A 1 82 ? -6.632 22.096 4.593 1.00 92.62 82 ASP A O 1
ATOM 676 N N . ASN A 1 83 ? -6.610 20.181 5.760 1.00 93.19 83 ASN A N 1
ATOM 677 C CA . ASN A 1 83 ? -5.492 20.551 6.635 1.00 93.19 83 ASN A CA 1
ATOM 678 C C . ASN A 1 83 ? -4.401 19.474 6.756 1.00 93.19 83 ASN A C 1
ATOM 680 O O . ASN A 1 83 ? -3.401 19.717 7.426 1.00 93.19 83 ASN A O 1
ATOM 684 N N . GLY A 1 84 ? -4.565 18.306 6.122 1.00 93.75 84 GLY A N 1
ATOM 685 C CA . GLY A 1 84 ? -3.597 17.205 6.203 1.00 93.75 84 GLY A CA 1
ATOM 686 C C . GLY A 1 84 ? -3.537 16.519 7.569 1.00 93.75 84 GLY A C 1
ATOM 687 O O . GLY A 1 84 ? -2.609 15.763 7.830 1.00 93.75 84 GLY A O 1
ATOM 688 N N . GLU A 1 85 ? -4.495 16.768 8.469 1.00 96.69 85 GLU A N 1
ATOM 689 C CA . GLU A 1 85 ? -4.518 16.081 9.760 1.00 96.69 85 GLU A CA 1
ATOM 690 C C . GLU A 1 85 ? -4.829 14.592 9.578 1.00 96.69 85 GLU A C 1
ATOM 692 O O . GLU A 1 85 ? -5.790 14.216 8.896 1.00 96.69 85 GLU A O 1
ATOM 697 N N . LEU A 1 86 ? -4.026 13.748 10.230 1.00 97.56 86 LEU A N 1
ATOM 698 C CA . LEU A 1 86 ? -4.213 12.302 10.253 1.00 97.56 86 LEU A CA 1
ATOM 699 C C . LEU A 1 86 ? -5.564 11.944 10.880 1.00 97.56 86 LEU A C 1
ATOM 701 O O . LEU A 1 86 ? -5.846 12.288 12.027 1.00 97.56 86 LEU A O 1
ATOM 705 N N . TYR A 1 87 ? -6.370 11.194 10.135 1.00 97.94 87 TYR A N 1
ATOM 706 C CA . TYR A 1 87 ? -7.631 10.638 10.608 1.00 97.94 87 TYR A CA 1
ATOM 707 C C . TYR A 1 87 ? -7.451 9.230 11.184 1.00 97.94 87 TYR A C 1
ATOM 709 O O . TYR A 1 87 ? -7.868 8.962 12.308 1.00 97.94 87 TYR A O 1
ATOM 717 N N . THR A 1 88 ? -6.837 8.323 10.420 1.00 98.44 88 THR A N 1
ATOM 718 C CA . THR A 1 88 ? -6.557 6.945 10.854 1.00 98.44 88 THR A CA 1
ATOM 719 C C . THR A 1 88 ? -5.436 6.331 10.020 1.00 98.44 88 THR A C 1
ATOM 721 O O . THR A 1 88 ? -5.197 6.753 8.886 1.00 98.44 88 THR A O 1
ATOM 724 N N . VAL A 1 89 ? -4.781 5.306 10.563 1.00 98.62 89 VAL A N 1
ATOM 725 C CA . VAL A 1 89 ? -3.833 4.453 9.836 1.00 98.62 89 VAL A CA 1
ATOM 726 C C . VAL A 1 89 ? -4.533 3.132 9.530 1.00 98.62 89 VAL A C 1
ATOM 728 O O . VAL A 1 89 ? -5.052 2.477 10.428 1.00 98.62 89 VAL A O 1
ATOM 731 N N . LEU A 1 90 ? -4.585 2.757 8.255 1.00 98.81 90 LEU A N 1
ATOM 732 C CA . LEU A 1 90 ? -5.287 1.570 7.758 1.00 98.81 90 LEU A CA 1
ATOM 733 C C . LEU A 1 90 ? -4.429 0.305 7.814 1.00 98.81 90 LEU A C 1
ATOM 735 O O . LEU A 1 90 ? -4.959 -0.799 7.721 1.00 98.81 90 LEU A O 1
ATOM 739 N N . THR A 1 91 ? -3.114 0.449 7.934 1.00 98.56 91 THR A N 1
ATOM 740 C CA . THR A 1 91 ? -2.164 -0.661 8.040 1.00 98.56 91 THR A CA 1
ATOM 741 C C . THR A 1 91 ? -1.676 -0.841 9.470 1.00 98.56 91 THR A C 1
ATOM 743 O O . THR A 1 91 ? -1.637 0.101 10.259 1.00 98.56 91 THR A O 1
ATOM 746 N N . VAL A 1 92 ? -1.228 -2.050 9.785 1.00 98.19 92 VAL A N 1
ATOM 747 C CA . VAL A 1 92 ? -0.474 -2.350 10.999 1.00 98.19 92 VAL A CA 1
ATOM 748 C C . VAL A 1 92 ? 0.836 -3.029 10.618 1.00 98.19 92 VAL A C 1
ATOM 750 O O . VAL A 1 92 ? 0.866 -3.929 9.778 1.00 98.19 92 VAL A O 1
ATOM 753 N N . ASN A 1 93 ? 1.931 -2.613 11.249 1.00 97.31 93 ASN A N 1
ATOM 754 C CA . ASN A 1 93 ? 3.205 -3.298 11.098 1.00 97.31 93 ASN A CA 1
ATOM 755 C C . ASN A 1 93 ? 3.269 -4.471 12.074 1.00 97.31 93 ASN A C 1
ATOM 757 O O . ASN A 1 93 ? 3.242 -4.259 13.285 1.00 97.31 93 ASN A O 1
ATOM 761 N N . LEU A 1 94 ? 3.358 -5.696 11.563 1.00 96.75 94 LEU A N 1
ATOM 762 C CA . LEU A 1 94 ? 3.692 -6.862 12.392 1.00 96.75 94 LEU A CA 1
ATOM 763 C C . LEU A 1 94 ? 4.937 -7.590 11.860 1.00 96.75 94 LEU A C 1
ATOM 765 O O . LEU A 1 94 ? 5.170 -8.757 12.176 1.00 96.75 94 LEU A O 1
ATOM 769 N N . GLU A 1 95 ? 5.694 -6.923 10.991 1.00 94.38 95 GLU A N 1
ATOM 770 C CA . GLU A 1 95 ? 6.968 -7.406 10.476 1.00 94.38 95 GLU A CA 1
ATOM 771 C C . GLU A 1 95 ? 8.095 -6.849 11.334 1.00 94.38 95 GLU A C 1
ATOM 773 O O . GLU A 1 95 ? 8.157 -5.648 11.582 1.00 94.38 95 GLU A O 1
ATOM 778 N N . ASP A 1 96 ? 8.999 -7.721 11.773 1.00 90.62 96 ASP A N 1
ATOM 779 C CA . ASP A 1 96 ? 10.153 -7.317 12.583 1.00 90.62 96 ASP A CA 1
ATOM 780 C C . ASP A 1 96 ? 11.391 -7.049 11.718 1.00 90.62 96 ASP A C 1
ATOM 782 O O . ASP A 1 96 ? 12.293 -6.307 12.107 1.00 90.62 96 ASP A O 1
ATOM 786 N N . SER A 1 97 ? 11.446 -7.649 10.526 1.00 92.69 97 SER A N 1
ATOM 787 C CA . SER A 1 97 ? 12.590 -7.524 9.622 1.00 92.69 97 SER A CA 1
ATOM 788 C C . SER A 1 97 ? 12.454 -6.306 8.704 1.00 92.69 97 SER A C 1
ATOM 790 O O . SER A 1 97 ? 11.338 -5.998 8.270 1.00 92.69 97 SER A O 1
ATOM 792 N N . PRO A 1 98 ? 13.572 -5.641 8.357 1.00 93.44 98 PRO A N 1
ATOM 793 C CA . PRO A 1 98 ? 13.589 -4.657 7.285 1.00 93.44 98 PRO A CA 1
ATOM 794 C C . PRO A 1 98 ? 13.024 -5.240 5.989 1.00 93.44 98 PRO A C 1
ATOM 796 O O . PRO A 1 98 ? 13.339 -6.373 5.619 1.00 93.44 98 PRO A O 1
ATOM 799 N N . ALA A 1 99 ? 12.192 -4.463 5.306 1.00 90.62 99 ALA A N 1
ATOM 800 C CA . ALA A 1 99 ? 11.700 -4.795 3.987 1.00 90.62 99 ALA A CA 1
ATOM 801 C C . ALA A 1 99 ? 12.856 -4.810 2.978 1.00 90.62 99 ALA A C 1
ATOM 803 O O . ALA A 1 99 ? 13.785 -4.005 3.048 1.00 90.62 99 ALA A O 1
ATOM 804 N N . PHE A 1 100 ? 12.781 -5.732 2.023 1.00 84.12 100 PHE A N 1
ATOM 805 C CA . PHE A 1 100 ? 13.671 -5.750 0.871 1.00 84.12 100 PHE A CA 1
ATOM 806 C C . PHE A 1 100 ? 12.987 -5.032 -0.295 1.00 84.12 100 PHE A C 1
ATOM 808 O O . PHE A 1 100 ? 11.945 -5.489 -0.765 1.00 84.12 100 PHE A O 1
ATOM 815 N N . GLY A 1 101 ? 13.561 -3.919 -0.756 1.00 86.12 101 GLY A N 1
ATOM 816 C CA . GLY A 1 101 ? 12.911 -3.060 -1.749 1.00 86.12 101 GLY A CA 1
ATOM 817 C C . GLY A 1 101 ? 11.634 -2.414 -1.200 1.00 86.12 101 GLY A C 1
ATOM 818 O O . GLY A 1 101 ? 11.565 -2.086 -0.016 1.00 86.12 101 GLY A O 1
ATOM 819 N N . ILE A 1 102 ? 10.623 -2.246 -2.057 1.00 92.25 102 ILE A N 1
ATOM 820 C CA . ILE A 1 102 ? 9.309 -1.714 -1.669 1.00 92.25 102 ILE A CA 1
ATOM 821 C C . ILE A 1 102 ? 8.293 -2.853 -1.767 1.00 92.25 102 ILE A C 1
ATOM 823 O O . ILE A 1 102 ? 7.869 -3.189 -2.875 1.00 92.25 102 ILE A O 1
ATOM 827 N N . PRO A 1 103 ? 7.885 -3.469 -0.645 1.00 94.12 103 PRO A N 1
ATOM 828 C CA . PRO A 1 103 ? 7.016 -4.630 -0.699 1.00 94.12 103 PRO A CA 1
ATOM 829 C C . PRO A 1 103 ? 5.604 -4.206 -1.113 1.00 94.12 103 PRO A C 1
ATOM 831 O O . PRO A 1 103 ? 5.079 -3.182 -0.677 1.00 94.12 103 PRO A O 1
ATOM 834 N N . ASP A 1 104 ? 4.953 -5.032 -1.928 1.00 96.44 104 ASP A N 1
ATOM 835 C CA . ASP A 1 104 ? 3.552 -4.864 -2.319 1.00 96.44 104 ASP A CA 1
ATOM 836 C C . ASP A 1 104 ? 2.601 -5.547 -1.328 1.00 96.44 104 ASP A C 1
ATOM 838 O O . ASP A 1 104 ? 1.489 -5.922 -1.685 1.00 96.44 104 ASP A O 1
ATOM 842 N N . GLN A 1 105 ? 3.024 -5.733 -0.079 1.00 96.31 105 GLN A N 1
ATOM 843 C CA . GLN A 1 105 ? 2.260 -6.426 0.950 1.00 96.31 105 GLN A CA 1
ATOM 844 C C . GLN A 1 105 ? 2.210 -5.597 2.226 1.00 96.31 105 GLN A C 1
ATOM 846 O O . GLN A 1 105 ? 3.215 -5.035 2.657 1.00 96.31 105 GLN A O 1
ATOM 851 N N . ALA A 1 106 ? 1.039 -5.555 2.854 1.00 98.00 106 ALA A N 1
ATOM 852 C CA . ALA A 1 106 ? 0.864 -4.958 4.172 1.00 98.00 106 ALA A CA 1
ATOM 853 C C . ALA A 1 106 ? -0.267 -5.651 4.931 1.00 98.00 106 ALA A C 1
ATOM 855 O O . ALA A 1 106 ? -1.227 -6.145 4.331 1.00 98.00 106 ALA A O 1
ATOM 856 N N . PHE A 1 107 ? -0.171 -5.662 6.261 1.00 98.56 107 PHE A N 1
ATOM 857 C CA . PHE A 1 107 ? -1.284 -6.081 7.104 1.00 98.56 107 PHE A CA 1
ATOM 858 C C . PHE A 1 107 ? -2.227 -4.916 7.348 1.00 98.56 107 PHE A C 1
ATOM 860 O O . PHE A 1 107 ? -1.787 -3.798 7.605 1.00 98.56 107 PHE A O 1
ATOM 867 N N . ILE A 1 108 ? -3.525 -5.185 7.276 1.00 98.69 108 ILE A N 1
ATOM 868 C CA . ILE A 1 108 ? -4.575 -4.177 7.397 1.00 98.69 108 ILE A CA 1
ATOM 869 C C . ILE A 1 108 ? -5.118 -4.176 8.821 1.00 98.69 108 ILE A C 1
ATOM 871 O O . ILE A 1 108 ? -5.526 -5.222 9.327 1.00 98.69 108 ILE A O 1
ATOM 875 N N . ASP A 1 109 ? -5.142 -3.008 9.462 1.00 98.44 109 ASP A N 1
ATOM 876 C CA . ASP A 1 109 ? -5.575 -2.825 10.847 1.00 98.44 109 ASP A CA 1
ATOM 877 C C . ASP A 1 109 ? -7.101 -2.875 10.986 1.00 98.44 109 ASP A C 1
ATOM 879 O O . ASP A 1 109 ? -7.774 -1.874 11.230 1.00 98.44 109 ASP A O 1
ATOM 883 N N . ILE A 1 110 ? -7.661 -4.075 10.867 1.00 98.19 110 ILE A N 1
ATOM 884 C CA . ILE A 1 110 ? -9.098 -4.296 11.056 1.00 98.19 110 ILE A CA 1
ATOM 885 C C . ILE A 1 110 ? -9.551 -4.173 12.516 1.00 98.19 110 ILE A C 1
ATOM 887 O O . ILE A 1 110 ? -10.750 -4.161 12.777 1.00 98.19 110 ILE A O 1
ATOM 891 N N . ASN A 1 111 ? -8.620 -4.096 13.473 1.00 97.69 111 ASN A N 1
ATOM 892 C CA . ASN A 1 111 ? -8.971 -3.952 14.882 1.00 97.69 111 ASN A CA 1
ATOM 893 C C . ASN A 1 111 ? -9.476 -2.537 15.174 1.00 97.69 111 ASN A C 1
ATOM 895 O O . ASN A 1 111 ? -10.490 -2.370 15.845 1.00 97.69 111 ASN A O 1
ATOM 899 N N . ASN A 1 112 ? -8.781 -1.528 14.642 1.00 97.38 112 ASN A N 1
ATOM 900 C CA . ASN A 1 112 ? -9.206 -0.132 14.755 1.00 97.38 112 ASN A CA 1
ATOM 901 C C . ASN A 1 112 ? -10.061 0.319 13.563 1.00 97.38 112 ASN A C 1
ATOM 903 O O . ASN A 1 112 ? -10.847 1.256 13.690 1.00 97.38 112 ASN A O 1
ATOM 907 N N . ASN A 1 113 ? -9.936 -0.354 12.415 1.00 98.06 113 ASN A N 1
ATOM 908 C CA . ASN A 1 113 ? -10.617 -0.002 11.173 1.00 98.06 113 ASN A CA 1
ATOM 909 C C . ASN A 1 113 ? -11.283 -1.235 10.522 1.00 98.06 113 ASN A C 1
ATOM 911 O O . ASN A 1 113 ? -10.781 -1.736 9.512 1.00 98.06 113 ASN A O 1
ATOM 915 N N . PRO A 1 114 ? -12.418 -1.737 11.053 1.00 97.44 114 PRO A N 1
ATOM 916 C CA . PRO A 1 114 ? -13.025 -3.005 10.615 1.00 97.44 114 PRO A CA 1
ATOM 917 C C . PRO A 1 114 ? -13.319 -3.109 9.109 1.00 97.44 114 PRO A C 1
ATOM 919 O O . PRO A 1 114 ? -13.265 -4.191 8.530 1.00 97.44 114 PRO A O 1
ATOM 922 N N . GLU A 1 115 ? -13.588 -1.977 8.463 1.00 97.56 115 GLU A N 1
ATOM 923 C CA . GLU A 1 115 ? -13.916 -1.852 7.038 1.00 97.56 115 GLU A CA 1
ATOM 924 C C . GLU A 1 115 ? -12.721 -1.485 6.140 1.00 97.56 115 GLU A C 1
ATOM 926 O O . GLU A 1 115 ? -12.885 -1.349 4.926 1.00 97.56 115 GLU A O 1
ATOM 931 N N . ALA A 1 116 ? -11.509 -1.344 6.695 1.00 98.44 116 ALA A N 1
ATOM 932 C CA . ALA A 1 116 ? -10.324 -0.916 5.946 1.00 98.44 116 ALA A CA 1
ATOM 933 C C . ALA A 1 116 ? -10.014 -1.833 4.756 1.00 98.44 116 ALA A C 1
ATOM 935 O O . ALA A 1 116 ? -9.710 -1.351 3.667 1.00 98.44 116 ALA A O 1
ATOM 936 N N . MET A 1 117 ? -10.138 -3.151 4.933 1.00 98.31 117 MET A N 1
ATOM 937 C CA . MET A 1 117 ? -9.865 -4.108 3.858 1.00 98.31 117 MET A CA 1
ATOM 938 C C . MET A 1 117 ? -10.838 -3.930 2.686 1.00 98.31 117 MET A C 1
ATOM 940 O O . MET A 1 117 ? -10.425 -3.818 1.533 1.00 98.31 117 MET A O 1
ATOM 944 N N . GLU A 1 118 ? -12.136 -3.845 2.983 1.00 98.31 118 GLU A N 1
ATOM 945 C CA . GLU A 1 118 ? -13.174 -3.622 1.975 1.00 98.31 118 GLU A CA 1
ATOM 946 C C . GLU A 1 118 ? -12.994 -2.265 1.283 1.00 98.31 118 GLU A C 1
ATOM 948 O O . GLU A 1 118 ? -13.136 -2.159 0.064 1.00 98.31 118 GLU A O 1
ATOM 953 N N . PHE A 1 119 ? -12.625 -1.231 2.042 1.00 98.56 119 PHE A N 1
ATOM 954 C CA . PHE A 1 119 ? -12.305 0.088 1.510 1.00 98.56 119 PHE A CA 1
ATOM 955 C C . PHE A 1 119 ? -11.145 0.065 0.506 1.00 98.56 119 PHE A C 1
ATOM 957 O O . PHE A 1 119 ? -11.236 0.708 -0.542 1.00 98.56 119 PHE A O 1
ATOM 964 N N . LEU A 1 120 ? -10.064 -0.661 0.792 1.00 98.69 120 LEU A N 1
ATOM 965 C CA . LEU A 1 120 ? -8.922 -0.740 -0.119 1.00 98.69 120 LEU A CA 1
ATOM 966 C C . LEU A 1 120 ? -9.286 -1.498 -1.404 1.00 98.69 120 LEU A C 1
ATOM 968 O O . LEU A 1 120 ? -8.973 -1.032 -2.502 1.00 98.69 120 LEU A O 1
ATOM 972 N N . ILE A 1 121 ? -10.019 -2.609 -1.280 1.00 98.50 121 ILE A N 1
ATOM 973 C CA . ILE A 1 121 ? -10.455 -3.425 -2.423 1.00 98.50 121 ILE A CA 1
ATOM 974 C C . ILE A 1 121 ? -11.427 -2.652 -3.317 1.00 98.50 121 ILE A C 1
ATOM 976 O O . ILE A 1 121 ? -11.209 -2.555 -4.526 1.00 98.50 121 ILE A O 1
ATOM 980 N N . ARG A 1 122 ? -12.477 -2.039 -2.748 1.00 98.00 122 ARG A N 1
ATOM 981 C CA . ARG A 1 122 ? -13.503 -1.324 -3.537 1.00 98.00 122 ARG A CA 1
ATOM 982 C C . ARG A 1 122 ? -12.932 -0.157 -4.342 1.00 98.00 122 ARG A C 1
ATOM 984 O O . ARG A 1 122 ? -13.496 0.217 -5.364 1.00 98.00 122 ARG A O 1
ATOM 991 N N . ASN A 1 123 ? -11.816 0.411 -3.886 1.00 97.69 123 ASN A N 1
ATOM 992 C CA . ASN A 1 123 ? -11.128 1.516 -4.546 1.00 97.69 123 ASN A CA 1
ATOM 993 C C . ASN A 1 123 ? -9.964 1.068 -5.445 1.00 97.69 123 ASN A C 1
ATOM 995 O O . ASN A 1 123 ? -9.259 1.924 -5.977 1.00 97.69 123 ASN A O 1
ATOM 999 N N . SER A 1 124 ? -9.776 -0.244 -5.649 1.00 97.00 124 SER A N 1
ATOM 1000 C CA . SER A 1 124 ? -8.685 -0.818 -6.460 1.00 97.00 124 SER A CA 1
ATOM 1001 C C . SER A 1 124 ? -7.279 -0.445 -5.962 1.00 97.00 124 SER A C 1
ATOM 1003 O O . SER A 1 124 ? -6.336 -0.332 -6.749 1.00 97.00 124 SER A O 1
ATOM 1005 N N . LEU A 1 125 ? -7.145 -0.244 -4.648 1.00 97.88 125 LEU A N 1
ATOM 1006 C CA . LEU A 1 125 ? -5.886 0.091 -3.977 1.00 97.88 125 LEU A CA 1
ATOM 1007 C C . LEU A 1 125 ? -5.154 -1.154 -3.472 1.00 97.88 125 LEU A C 1
ATOM 1009 O O . LEU A 1 125 ? -3.939 -1.114 -3.285 1.00 9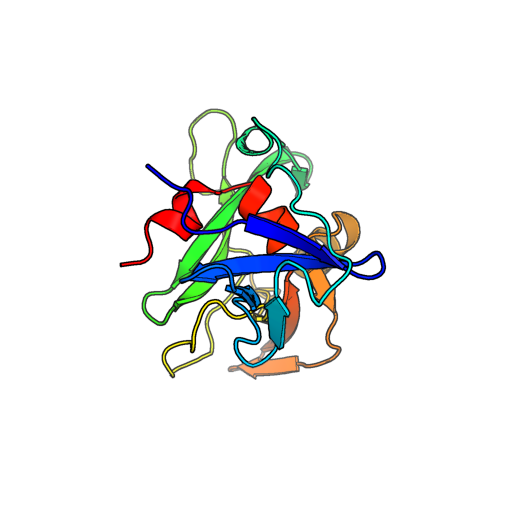7.88 125 LEU A O 1
ATOM 1013 N N . ALA A 1 126 ? -5.879 -2.251 -3.250 1.00 98.38 126 ALA A N 1
ATOM 1014 C CA . ALA A 1 126 ? -5.303 -3.528 -2.864 1.00 98.38 126 ALA A CA 1
ATOM 1015 C C . ALA A 1 126 ? -6.212 -4.710 -3.244 1.00 98.38 126 ALA A C 1
ATOM 1017 O O . ALA A 1 126 ? -7.400 -4.537 -3.512 1.00 98.38 126 ALA A O 1
ATOM 1018 N N . GLU A 1 127 ? -5.651 -5.913 -3.214 1.00 98.44 127 GLU A N 1
ATOM 1019 C CA . GLU A 1 127 ? -6.336 -7.199 -3.365 1.00 98.44 127 GLU A CA 1
ATOM 1020 C C . GLU A 1 127 ? -6.203 -8.017 -2.067 1.00 98.44 127 GLU A C 1
ATOM 1022 O O . GLU A 1 127 ? -5.198 -7.910 -1.360 1.00 98.44 127 GLU A O 1
ATOM 1027 N N . ASP A 1 128 ? -7.193 -8.856 -1.740 1.00 98.19 128 ASP A N 1
ATOM 1028 C CA . ASP A 1 128 ? -7.060 -9.813 -0.631 1.00 98.19 128 ASP A CA 1
ATOM 1029 C C . ASP A 1 128 ? -6.156 -10.977 -1.040 1.00 98.19 128 ASP A C 1
ATOM 1031 O O . ASP A 1 128 ? -6.398 -11.644 -2.045 1.00 98.19 128 ASP A O 1
ATOM 1035 N N . THR A 1 129 ? -5.117 -11.237 -0.247 1.00 98.31 129 THR A N 1
ATOM 1036 C CA . THR A 1 129 ? -4.226 -12.387 -0.462 1.00 98.31 129 THR A CA 1
ATOM 1037 C C . THR A 1 129 ? -4.832 -13.695 0.052 1.00 98.31 129 THR A C 1
ATOM 1039 O O . THR A 1 129 ? -4.335 -14.773 -0.267 1.00 98.31 129 THR A O 1
ATOM 1042 N N . GLY A 1 130 ? -5.864 -13.612 0.898 1.00 98.19 130 GLY A N 1
ATOM 1043 C CA . GLY A 1 130 ? -6.403 -14.725 1.676 1.00 98.19 130 GLY A CA 1
ATOM 1044 C C . GLY A 1 130 ? -5.550 -15.096 2.894 1.00 98.19 130 GLY A C 1
ATOM 1045 O O . GLY A 1 130 ? -6.001 -15.867 3.740 1.00 98.19 130 GLY A O 1
ATOM 1046 N N . TYR A 1 131 ? -4.345 -14.536 3.030 1.00 98.31 131 TYR A N 1
ATOM 1047 C CA . TYR A 1 131 ? -3.473 -14.792 4.166 1.00 98.31 131 TYR A CA 1
ATOM 1048 C C . TYR A 1 131 ? -3.845 -13.916 5.365 1.00 98.31 131 TYR A C 1
ATOM 1050 O O . TYR A 1 131 ? -4.117 -12.719 5.236 1.00 98.31 131 TYR A O 1
ATOM 1058 N N . ARG A 1 132 ? -3.837 -14.529 6.552 1.00 98.00 132 ARG A N 1
ATOM 1059 C CA . ARG A 1 132 ? -4.136 -13.895 7.838 1.00 98.00 132 ARG A CA 1
ATOM 1060 C C . ARG A 1 132 ? -3.010 -14.191 8.821 1.00 98.00 132 ARG A C 1
ATOM 1062 O O . ARG A 1 132 ? -2.535 -15.323 8.882 1.00 98.00 132 ARG A O 1
ATOM 1069 N N . ARG A 1 133 ? -2.612 -13.199 9.623 1.00 97.69 133 ARG A N 1
ATOM 1070 C CA . ARG A 1 133 ? -1.661 -13.392 10.729 1.00 97.69 133 ARG A CA 1
ATOM 1071 C C . ARG A 1 133 ? -2.311 -13.043 12.054 1.00 97.69 133 ARG A C 1
ATOM 1073 O O . ARG A 1 133 ? -2.822 -11.939 12.235 1.00 97.69 133 ARG A O 1
ATOM 1080 N N . LYS A 1 134 ? -2.239 -13.977 12.998 1.00 97.50 134 LYS A N 1
ATOM 1081 C CA . LYS A 1 134 ? -2.681 -13.742 14.367 1.00 97.50 134 LYS A CA 1
ATOM 1082 C C . LYS A 1 134 ? -1.645 -12.919 15.130 1.00 97.50 134 LYS A C 1
ATOM 1084 O O . LYS A 1 134 ? -0.477 -13.294 15.177 1.00 97.50 134 LYS A O 1
ATOM 1089 N N . SER A 1 135 ? -2.088 -11.843 15.770 1.00 96.19 135 SER A N 1
ATOM 1090 C CA . SER A 1 135 ? -1.316 -11.098 16.766 1.00 96.19 135 SER A CA 1
ATOM 1091 C C . SER A 1 135 ? -2.225 -10.774 17.950 1.00 96.19 135 SER A C 1
ATOM 1093 O O . SER A 1 135 ? -3.292 -10.176 17.795 1.00 96.19 135 SER A O 1
ATOM 1095 N N . GLY A 1 136 ? -1.855 -11.262 19.137 1.00 94.31 136 GLY A N 1
ATOM 1096 C CA . GLY A 1 136 ? -2.738 -11.257 20.304 1.00 94.31 136 GLY A CA 1
ATOM 1097 C C . GLY A 1 136 ? -4.056 -11.995 20.029 1.00 94.31 136 GLY A C 1
ATOM 1098 O O . GLY A 1 136 ? -4.066 -13.202 19.770 1.00 94.31 136 GLY A O 1
ATOM 1099 N N . TRP A 1 137 ? -5.166 -11.258 20.090 1.00 95.25 137 TRP A N 1
ATOM 1100 C CA . TRP A 1 137 ? -6.532 -11.771 19.910 1.00 95.25 137 TRP A CA 1
ATOM 1101 C C . TRP A 1 137 ? -7.125 -11.489 18.525 1.00 95.25 137 TRP A C 1
ATOM 1103 O O . TRP A 1 137 ? -8.279 -11.833 18.285 1.00 95.25 137 TRP A O 1
ATOM 1113 N N . VAL A 1 138 ? -6.357 -10.871 17.626 1.00 97.00 138 VAL A N 1
ATOM 1114 C CA . VAL A 1 138 ? -6.829 -10.409 16.316 1.00 97.00 138 VAL A CA 1
ATOM 1115 C C . VAL A 1 138 ? -6.117 -11.173 15.201 1.00 97.00 138 VAL A C 1
ATOM 1117 O O . VAL A 1 138 ? -4.925 -11.466 15.306 1.00 97.00 138 VAL A O 1
ATOM 1120 N N . GLU A 1 139 ? -6.839 -11.482 14.123 1.00 97.88 139 GLU A N 1
ATOM 1121 C CA . GLU A 1 139 ? -6.296 -12.065 12.891 1.00 97.88 139 GLU A CA 1
ATOM 1122 C C . GLU A 1 139 ? -6.297 -11.029 11.762 1.00 97.88 139 GLU A C 1
ATOM 1124 O O . GLU A 1 139 ? -7.318 -10.765 11.128 1.00 97.88 139 GLU A O 1
ATOM 1129 N N . TYR A 1 140 ? -5.137 -10.430 11.507 1.00 98.50 140 TYR A N 1
ATOM 1130 C CA . TYR A 1 140 ? -4.997 -9.330 10.560 1.00 98.50 140 TYR A CA 1
ATOM 1131 C C . TYR A 1 140 ? -4.908 -9.840 9.106 1.00 98.50 140 TYR A C 1
ATOM 1133 O O . TYR A 1 140 ? -4.072 -10.710 8.832 1.00 98.50 140 TYR A O 1
ATOM 1141 N N . PRO A 1 141 ? -5.731 -9.319 8.166 1.00 98.50 141 PRO A N 1
ATOM 1142 C CA . PRO A 1 141 ? -5.580 -9.547 6.730 1.00 98.50 141 PRO A CA 1
ATOM 1143 C C . PRO A 1 141 ? -4.259 -9.036 6.203 1.00 98.50 141 PRO A C 1
ATOM 1145 O O . PRO A 1 141 ? -3.905 -7.897 6.487 1.00 98.50 141 PRO A O 1
ATOM 1148 N N . MET A 1 142 ? -3.599 -9.826 5.361 1.00 98.56 142 MET A N 1
ATOM 1149 C CA . MET A 1 142 ? -2.592 -9.301 4.450 1.00 98.56 142 MET A CA 1
ATOM 1150 C C . MET A 1 142 ? -3.249 -8.929 3.121 1.00 98.56 142 MET A C 1
ATOM 1152 O O . MET A 1 142 ? -3.917 -9.750 2.487 1.00 98.56 142 MET A O 1
ATOM 1156 N N . ALA A 1 143 ? -3.020 -7.698 2.684 1.00 98.62 143 ALA A N 1
ATOM 1157 C CA . ALA A 1 143 ? -3.424 -7.222 1.375 1.00 98.62 143 ALA A CA 1
ATOM 1158 C C . ALA A 1 143 ? -2.221 -7.148 0.433 1.00 98.62 143 ALA A C 1
ATOM 1160 O O . ALA A 1 143 ? -1.107 -6.839 0.861 1.00 98.62 143 ALA A O 1
ATOM 1161 N N . LYS A 1 144 ? -2.474 -7.391 -0.854 1.00 98.38 144 LYS A N 1
ATOM 1162 C CA . LYS A 1 144 ? -1.542 -7.111 -1.941 1.00 98.38 144 LYS A CA 1
ATOM 1163 C C . LYS A 1 144 ? -1.823 -5.719 -2.495 1.00 98.38 144 LYS A C 1
ATOM 1165 O O . LYS A 1 144 ? -2.890 -5.488 -3.052 1.00 98.38 144 LYS A O 1
ATOM 1170 N N . LEU A 1 145 ? -0.895 -4.794 -2.325 1.00 98.44 145 LEU A N 1
ATOM 1171 C CA . LEU A 1 145 ? -1.040 -3.379 -2.636 1.00 98.44 145 LEU A CA 1
ATOM 1172 C C . LEU A 1 145 ? -0.856 -3.086 -4.128 1.00 98.44 145 LEU A C 1
ATOM 1174 O O . LEU A 1 145 ? 0.034 -3.617 -4.791 1.00 98.44 145 LEU A O 1
ATOM 1178 N N . ASN A 1 146 ? -1.653 -2.155 -4.648 1.00 97.38 146 ASN A N 1
ATOM 1179 C CA . ASN A 1 146 ? -1.469 -1.592 -5.979 1.00 97.38 146 ASN A CA 1
ATOM 1180 C C . ASN A 1 146 ? -0.436 -0.455 -5.928 1.00 97.38 146 ASN A C 1
ATOM 1182 O O . ASN A 1 146 ? -0.794 0.723 -5.898 1.00 97.38 146 ASN A O 1
ATOM 1186 N N . LEU A 1 147 ? 0.854 -0.807 -5.901 1.00 96.00 147 LEU A N 1
ATOM 1187 C CA . LEU A 1 147 ? 1.946 0.169 -5.774 1.00 96.00 147 LEU A CA 1
ATOM 1188 C C . LEU A 1 147 ? 1.937 1.238 -6.873 1.00 96.00 147 LEU A C 1
ATOM 1190 O O . LEU A 1 147 ? 2.278 2.384 -6.598 1.00 96.00 147 LEU A O 1
ATOM 1194 N N . ALA A 1 148 ? 1.512 0.895 -8.094 1.00 94.75 148 ALA A N 1
ATOM 1195 C CA . ALA A 1 148 ? 1.381 1.868 -9.172 1.00 94.75 148 ALA A CA 1
ATOM 1196 C C . ALA A 1 148 ? 0.370 2.960 -8.796 1.00 94.75 148 ALA A C 1
ATOM 1198 O O . ALA A 1 148 ? 0.703 4.140 -8.855 1.00 94.75 148 ALA A O 1
ATOM 1199 N N . GLU A 1 149 ? -0.833 2.589 -8.344 1.00 94.88 149 GLU A N 1
ATOM 1200 C CA . GLU A 1 149 ? -1.847 3.568 -7.933 1.00 94.88 149 GLU A CA 1
ATOM 1201 C C . GLU A 1 149 ? -1.442 4.343 -6.677 1.00 94.88 149 GLU A C 1
ATOM 1203 O O . GLU A 1 149 ? -1.625 5.558 -6.631 1.00 94.88 149 GLU A O 1
ATOM 1208 N N . LEU A 1 150 ? -0.835 3.675 -5.694 1.00 95.38 150 LEU A N 1
ATOM 1209 C CA . LEU A 1 150 ? -0.325 4.328 -4.487 1.00 95.38 150 LEU A CA 1
ATOM 1210 C C . LEU A 1 150 ? 0.764 5.361 -4.810 1.00 95.38 150 LEU A C 1
ATOM 1212 O O . LEU A 1 150 ? 0.737 6.467 -4.271 1.00 95.38 150 LEU A O 1
ATOM 1216 N N . TYR A 1 151 ? 1.659 5.055 -5.754 1.00 93.81 151 TYR A N 1
ATOM 1217 C CA . TYR A 1 151 ? 2.648 6.013 -6.248 1.00 93.81 151 TYR A CA 1
ATOM 1218 C C . TYR A 1 151 ? 1.993 7.210 -6.946 1.00 93.81 151 TYR A C 1
ATOM 1220 O O . TYR A 1 151 ? 2.440 8.338 -6.762 1.00 93.81 151 TYR A O 1
ATOM 1228 N N . ARG A 1 152 ? 0.895 7.016 -7.696 1.00 92.00 152 ARG A N 1
ATOM 1229 C CA . ARG A 1 152 ? 0.154 8.155 -8.277 1.00 92.00 152 ARG A CA 1
ATOM 1230 C C . ARG A 1 152 ? -0.451 9.064 -7.201 1.00 92.00 152 ARG A C 1
ATOM 1232 O O . ARG A 1 152 ? -0.529 10.273 -7.409 1.00 92.00 152 ARG A O 1
ATOM 1239 N N . LEU A 1 153 ? -0.903 8.494 -6.081 1.00 92.81 153 LEU A N 1
ATOM 1240 C CA . LEU A 1 153 ? -1.514 9.236 -4.972 1.00 92.81 153 LEU A CA 1
ATOM 1241 C C . LEU A 1 153 ? -0.479 9.974 -4.113 1.00 92.81 153 LEU A C 1
ATOM 1243 O O . LEU A 1 153 ? -0.758 11.067 -3.628 1.00 92.81 153 LEU A O 1
ATOM 1247 N N . SER A 1 154 ? 0.708 9.399 -3.916 1.00 91.50 154 SER A N 1
ATOM 1248 C CA . SER A 1 154 ? 1.723 9.948 -3.005 1.00 91.50 154 SER A CA 1
ATOM 1249 C C . SER A 1 154 ? 3.146 9.799 -3.559 1.00 91.50 154 SER A C 1
ATOM 1251 O O . SER A 1 154 ? 3.963 9.136 -2.925 1.00 91.50 154 SER A O 1
ATOM 1253 N N . PRO A 1 155 ? 3.485 10.396 -4.718 1.00 89.56 155 PRO A N 1
ATOM 1254 C CA . PRO A 1 155 ? 4.784 10.169 -5.360 1.00 89.56 155 PRO A CA 1
ATOM 1255 C C . PRO A 1 155 ? 5.966 10.589 -4.474 1.00 89.56 155 PRO A C 1
ATOM 1257 O O . PRO A 1 155 ? 6.965 9.877 -4.394 1.00 89.56 155 PRO A O 1
ATOM 1260 N N . GLU A 1 156 ? 5.811 11.692 -3.738 1.00 88.50 156 GLU A N 1
ATOM 1261 C CA . GLU A 1 156 ? 6.833 12.244 -2.839 1.00 88.50 156 GLU A CA 1
ATOM 1262 C C . GLU A 1 156 ? 7.242 11.254 -1.738 1.00 88.50 156 GLU A C 1
ATOM 1264 O O . GLU A 1 156 ? 8.417 11.150 -1.391 1.00 88.50 156 GLU A O 1
ATOM 1269 N N . SER A 1 157 ? 6.296 10.461 -1.226 1.00 88.38 157 SER A N 1
ATOM 1270 C CA . SER A 1 157 ? 6.563 9.481 -0.170 1.00 88.38 157 SER A CA 1
ATOM 1271 C C . SER A 1 157 ? 7.479 8.345 -0.619 1.00 88.38 157 SER A C 1
ATOM 1273 O O . SER A 1 157 ? 8.211 7.791 0.195 1.00 88.38 157 SER A O 1
ATOM 1275 N N . PHE A 1 158 ? 7.443 7.988 -1.905 1.00 88.38 158 PHE A N 1
ATOM 1276 C CA . PHE A 1 158 ? 8.313 6.954 -2.471 1.00 88.38 158 PHE A CA 1
ATOM 1277 C C . PHE A 1 158 ? 9.706 7.514 -2.778 1.00 88.38 158 PHE A C 1
ATOM 1279 O O . PHE A 1 158 ? 10.705 6.806 -2.653 1.00 88.38 158 PHE A O 1
ATOM 1286 N N . GLU A 1 159 ? 9.781 8.782 -3.182 1.00 81.31 159 GLU A N 1
ATOM 1287 C CA . GLU A 1 159 ? 11.030 9.450 -3.560 1.00 81.31 159 GLU A CA 1
ATOM 1288 C C . GLU A 1 159 ? 11.917 9.771 -2.346 1.00 81.31 159 GLU A C 1
ATOM 1290 O O . GLU A 1 159 ? 13.138 9.709 -2.466 1.00 81.31 159 GLU A O 1
ATOM 1295 N N . ASN A 1 160 ? 11.315 10.003 -1.175 1.00 71.31 160 ASN A N 1
ATOM 1296 C CA . ASN A 1 160 ? 12.008 10.345 0.073 1.00 71.31 160 ASN A CA 1
ATOM 1297 C C . ASN A 1 160 ? 12.454 9.135 0.923 1.00 71.31 160 ASN A C 1
ATOM 1299 O O . ASN A 1 160 ? 12.822 9.310 2.084 1.00 71.31 160 ASN A O 1
ATOM 1303 N N . GLN A 1 161 ? 12.412 7.909 0.390 1.00 63.62 161 GLN A N 1
ATOM 1304 C CA . GLN A 1 161 ? 13.076 6.774 1.040 1.00 63.62 161 GLN A CA 1
ATOM 1305 C C . GLN A 1 161 ? 14.593 6.856 0.803 1.00 63.62 161 GLN A C 1
ATOM 1307 O O . GLN A 1 161 ? 15.062 6.519 -0.294 1.00 63.62 161 GLN A O 1
ATOM 1312 N N . GLU A 1 162 ? 15.316 7.346 1.817 1.00 47.72 162 GLU A N 1
ATOM 1313 C CA . GLU A 1 162 ? 16.785 7.293 1.941 1.00 47.72 162 GLU A CA 1
ATOM 1314 C C . GLU A 1 162 ? 17.269 5.938 2.471 1.00 47.72 162 GLU A C 1
ATOM 1316 O O . GLU A 1 162 ? 16.686 5.439 3.463 1.00 47.72 162 GLU A O 1
#

Foldseek 3Di:
DPAQWWWKQAPNDTAIWGDDPQKTAGQQHRVDIDHPPPGPIDTDDLDPDLQLDWDDDPNDTWAWAWAADPLQEIWTFTADSPPRHTDDIQFDDPDPHRDRGHHQKTWGCCVVPVCSVVRCVVVVQWAFPVDWDDDPHDTTTMTRGPVSNNCSNYVVNNRPPD

pLDDT: mean 92.09, std 9.55, range [47.72, 98.81]

Secondary structure (DSSP, 8-state):
---SEEEEEETTEEEEEEEETTEEEETT-TT-EEETTTS-EEEEP--TTGGG-EEEETTEEEEEEEEE-TTS-EEEEEE-TTT--EEEE-EE----SPPSSS-SEEEE-TTT-TTHHHHHHHTTSEEEEEEEEEETTEEEEEEEE-HHHHHHH-HHHHHT--

Radius of gyration: 16.11 Å; chains: 1; bounding box: 40×35×48 Å

Sequence (162 aa):
MEKKYAIILFKGKEYLCGHEDGCHYDVSCPVRTFTEGEDDFKIQESGKNRSERTFRYHGKEFRLVTGFYPNGWPVLSLESPDNGELYTVLTVNLEDSPAFGIPDQAFIDINNNPEAMEFLIRNSLAEDTGYRRKSGWVEYPMAKLNLAELYRLSPESFENQE